Protein AF-A0A7W0JTT7-F1 (afdb_monomer)

Structure (mmCIF, N/CA/C/O backbone):
data_AF-A0A7W0JTT7-F1
#
_entry.id   AF-A0A7W0JTT7-F1
#
loop_
_atom_site.group_PDB
_atom_site.id
_atom_site.type_symbol
_atom_site.label_atom_id
_atom_site.label_alt_id
_atom_site.label_comp_id
_atom_site.label_asym_id
_atom_site.label_entity_id
_atom_site.label_seq_id
_atom_site.pdbx_PDB_ins_code
_atom_site.Cartn_x
_atom_site.Cartn_y
_atom_site.Cartn_z
_atom_site.occupancy
_atom_site.B_iso_or_equiv
_atom_site.auth_seq_id
_atom_site.auth_comp_id
_atom_site.auth_asym_id
_atom_site.auth_atom_id
_atom_site.pdbx_PDB_model_num
ATOM 1 N N . MET A 1 1 ? -14.037 16.087 23.317 1.00 54.31 1 MET A N 1
ATOM 2 C CA . MET A 1 1 ? -14.819 15.030 22.625 1.00 54.31 1 MET A CA 1
ATOM 3 C C . MET A 1 1 ? -14.111 14.465 21.379 1.00 54.31 1 MET A C 1
ATOM 5 O O . MET A 1 1 ? -14.751 13.844 20.545 1.00 54.31 1 MET A O 1
ATOM 9 N N . SER A 1 2 ? -12.789 14.598 21.256 1.00 66.19 2 SER A N 1
ATOM 10 C CA . SER A 1 2 ? -12.064 14.440 19.982 1.00 66.19 2 SER A CA 1
ATOM 11 C C . SER A 1 2 ? -11.357 13.089 19.792 1.00 66.19 2 SER A C 1
ATOM 13 O O . SER A 1 2 ? -11.253 12.630 18.662 1.00 66.19 2 SER A O 1
ATOM 15 N N . ALA A 1 3 ? -10.949 12.398 20.864 1.00 72.56 3 ALA A N 1
ATOM 16 C CA . ALA A 1 3 ? -10.149 11.167 20.755 1.00 72.56 3 ALA A CA 1
ATOM 17 C C . ALA A 1 3 ? -10.832 10.039 19.953 1.00 72.56 3 ALA A C 1
ATOM 19 O O . ALA A 1 3 ? -10.182 9.346 19.181 1.00 72.56 3 ALA A O 1
ATOM 20 N N . LYS A 1 4 ? -12.158 9.889 20.079 1.00 76.69 4 LYS A N 1
ATOM 21 C CA . LYS A 1 4 ? -12.931 8.906 19.298 1.00 76.69 4 LYS A CA 1
ATOM 22 C C . LYS A 1 4 ? -12.891 9.197 17.799 1.00 76.69 4 LYS A C 1
ATOM 24 O O . LYS A 1 4 ? -12.751 8.278 17.005 1.00 76.69 4 LYS A O 1
ATOM 29 N N . LEU A 1 5 ? -13.017 10.472 17.434 1.00 83.88 5 LEU A N 1
ATOM 30 C CA . LEU A 1 5 ? -13.016 10.911 16.043 1.00 83.88 5 LEU A CA 1
ATOM 31 C C . LEU A 1 5 ? -11.627 10.715 15.430 1.00 83.88 5 LEU A C 1
ATOM 33 O O . LEU A 1 5 ? -11.533 10.203 14.324 1.00 83.88 5 LEU A O 1
ATOM 37 N N . SER A 1 6 ? -10.561 11.019 16.175 1.00 84.44 6 SER A N 1
ATOM 38 C CA . SER A 1 6 ? -9.183 10.781 15.728 1.00 84.44 6 SER A CA 1
ATOM 39 C C . SER A 1 6 ? -8.892 9.301 15.460 1.00 84.44 6 SER A C 1
ATOM 41 O O . SER A 1 6 ? -8.274 8.994 14.447 1.00 84.44 6 SER A O 1
ATOM 43 N N . VAL A 1 7 ? -9.372 8.384 16.310 1.00 84.19 7 VAL A N 1
ATOM 44 C CA . VAL A 1 7 ? -9.211 6.933 16.084 1.00 84.19 7 VAL A CA 1
ATOM 45 C C . VAL A 1 7 ? -9.993 6.480 14.851 1.00 84.19 7 VAL A C 1
ATOM 47 O O . VAL A 1 7 ? -9.447 5.785 14.003 1.00 84.19 7 VAL A O 1
ATOM 50 N N . ILE A 1 8 ? -11.249 6.910 14.705 1.00 87.94 8 ILE A N 1
ATOM 51 C CA . ILE A 1 8 ? -12.063 6.570 13.527 1.00 87.94 8 ILE A CA 1
ATOM 52 C C . ILE A 1 8 ? -11.408 7.097 12.245 1.00 87.94 8 ILE A C 1
ATOM 54 O O . ILE A 1 8 ? -11.305 6.368 11.264 1.00 87.94 8 ILE A O 1
ATOM 58 N N . PHE A 1 9 ? -10.921 8.338 12.262 1.00 89.88 9 PHE A N 1
ATOM 59 C CA . PHE A 1 9 ? -10.224 8.934 11.126 1.00 89.88 9 PHE A CA 1
ATOM 60 C C . PHE A 1 9 ? -8.949 8.162 10.769 1.00 89.88 9 PHE A C 1
ATOM 62 O O . PHE A 1 9 ? -8.716 7.878 9.599 1.00 89.88 9 PHE A O 1
ATOM 69 N N . TYR A 1 10 ? -8.162 7.760 11.769 1.00 88.44 10 TYR A N 1
ATOM 70 C CA . TYR A 1 10 ? -6.976 6.929 11.565 1.00 88.44 10 TYR A CA 1
ATOM 71 C C . TYR A 1 10 ? -7.306 5.583 10.902 1.00 88.44 10 TYR A C 1
ATOM 73 O O . TYR A 1 10 ? -6.620 5.184 9.962 1.00 88.44 10 TYR A O 1
ATOM 81 N N . ILE A 1 11 ? -8.377 4.912 11.342 1.00 90.19 11 ILE A N 1
ATOM 82 C CA . ILE A 1 11 ? -8.836 3.644 10.753 1.00 90.19 11 ILE A CA 1
ATOM 83 C C . ILE A 1 11 ? -9.221 3.839 9.285 1.00 90.19 11 ILE A C 1
ATOM 85 O O . ILE A 1 11 ? -8.777 3.074 8.431 1.00 90.19 11 ILE A O 1
ATOM 89 N N . VAL A 1 12 ? -10.028 4.862 8.984 1.00 92.69 12 VAL A N 1
ATOM 90 C CA . VAL A 1 12 ? -10.461 5.163 7.609 1.00 92.69 12 VAL A CA 1
ATOM 91 C C . VAL A 1 12 ? -9.254 5.448 6.721 1.00 92.69 12 VAL A C 1
ATOM 93 O O . VAL A 1 12 ? -9.148 4.883 5.639 1.00 92.69 12 VAL A O 1
ATOM 96 N N . LEU A 1 13 ? -8.303 6.245 7.206 1.00 92.19 13 LEU A N 1
ATOM 97 C CA . LEU A 1 13 ? -7.091 6.583 6.470 1.00 92.19 13 LEU A CA 1
ATOM 98 C C . LEU A 1 13 ? -6.215 5.341 6.220 1.00 92.19 13 LEU A C 1
ATOM 100 O O . LEU A 1 13 ? -5.731 5.161 5.105 1.00 92.19 13 LEU A O 1
ATOM 104 N N . CYS A 1 14 ? -6.063 4.444 7.202 1.00 93.75 14 CYS A N 1
ATOM 105 C CA . CYS A 1 14 ? -5.373 3.161 7.002 1.00 93.75 14 CYS A CA 1
ATOM 106 C C . CYS A 1 14 ? -6.073 2.276 5.965 1.00 93.75 14 CYS A C 1
ATOM 108 O O . CYS A 1 14 ? -5.399 1.636 5.158 1.00 93.75 14 CYS A O 1
ATOM 110 N N . LEU A 1 15 ? -7.409 2.235 5.963 1.00 93.75 15 LEU A N 1
ATOM 111 C CA . LEU A 1 15 ? -8.173 1.472 4.974 1.00 93.75 15 LEU A CA 1
ATOM 112 C C . LEU A 1 15 ? -8.012 2.054 3.573 1.00 93.75 15 LEU A C 1
ATOM 114 O O . LEU A 1 15 ? -7.680 1.312 2.655 1.00 93.75 15 LEU A O 1
ATOM 118 N N . GLU A 1 16 ? -8.206 3.360 3.399 1.00 94.12 16 GLU A N 1
ATOM 119 C CA . GLU A 1 16 ? -8.072 4.013 2.094 1.00 94.12 16 GLU A CA 1
ATOM 120 C C . GLU A 1 16 ? -6.661 3.841 1.534 1.00 94.12 16 GLU A C 1
ATOM 122 O O . GLU A 1 16 ? -6.487 3.323 0.429 1.00 94.12 16 GLU A O 1
ATOM 127 N N . ILE A 1 17 ? -5.642 4.206 2.318 1.00 94.12 17 ILE A N 1
ATOM 128 C CA . ILE A 1 17 ? -4.246 4.085 1.896 1.00 94.12 17 ILE A CA 1
ATOM 129 C C . ILE A 1 17 ? -3.885 2.621 1.675 1.00 94.12 17 ILE A C 1
ATOM 131 O O . ILE A 1 17 ? -3.257 2.295 0.671 1.00 94.12 17 ILE A O 1
ATOM 135 N N . GLY A 1 18 ? -4.287 1.722 2.568 1.00 94.50 18 GLY A N 1
ATOM 136 C CA . GLY A 1 18 ? -3.972 0.309 2.435 1.00 94.50 18 GLY A CA 1
ATOM 137 C C . GLY A 1 18 ? -4.603 -0.325 1.195 1.00 94.50 18 GLY A C 1
ATOM 138 O O . GLY A 1 18 ? -3.906 -1.027 0.469 1.00 94.50 18 GLY A O 1
ATOM 139 N N . ILE A 1 19 ? -5.870 -0.020 0.883 1.00 93.69 19 ILE A N 1
ATOM 140 C CA . ILE A 1 19 ? -6.545 -0.501 -0.334 1.00 93.69 19 ILE A CA 1
ATOM 141 C C . ILE A 1 19 ? -5.816 0.025 -1.568 1.00 93.69 19 ILE A C 1
ATOM 143 O O . ILE A 1 19 ? -5.525 -0.743 -2.486 1.00 93.69 19 ILE A O 1
ATOM 147 N N . VAL A 1 20 ? -5.479 1.318 -1.581 1.00 91.94 20 VAL A N 1
ATOM 148 C CA . VAL A 1 20 ? -4.722 1.920 -2.682 1.00 91.94 20 VAL A CA 1
ATOM 149 C C . VAL A 1 20 ? -3.371 1.226 -2.835 1.00 91.94 20 VAL A C 1
ATOM 151 O O . VAL A 1 20 ? -3.052 0.794 -3.934 1.00 91.94 20 VAL A O 1
ATOM 154 N N . LEU A 1 21 ? -2.597 1.029 -1.767 1.00 92.88 21 LEU A N 1
ATOM 155 C CA . LEU A 1 21 ? -1.299 0.344 -1.839 1.00 92.88 21 LEU A CA 1
ATOM 156 C C . LEU A 1 21 ? -1.420 -1.108 -2.313 1.00 92.88 21 LEU A C 1
ATOM 158 O O . LEU A 1 21 ? -0.563 -1.587 -3.052 1.00 92.88 21 LEU A O 1
ATOM 162 N N . THR A 1 22 ? -2.471 -1.813 -1.903 1.00 93.06 22 THR A N 1
ATOM 163 C CA . THR A 1 22 ? -2.700 -3.200 -2.310 1.00 93.06 22 THR A CA 1
ATOM 164 C C . THR A 1 22 ? -3.110 -3.306 -3.774 1.00 93.06 22 THR A C 1
ATOM 166 O O . THR A 1 22 ? -2.682 -4.244 -4.436 1.00 93.06 22 THR A O 1
ATOM 169 N N . LEU A 1 23 ? -3.905 -2.372 -4.302 1.00 90.62 23 LEU A N 1
ATOM 170 C CA . LEU A 1 23 ? -4.455 -2.469 -5.659 1.00 90.62 23 LEU A CA 1
ATOM 171 C C . LEU A 1 23 ? -3.622 -1.735 -6.712 1.00 90.62 23 LEU A C 1
ATOM 173 O O . LEU A 1 23 ? -3.458 -2.244 -7.817 1.00 90.62 23 LEU A O 1
ATOM 177 N N . LEU A 1 24 ? -3.063 -0.569 -6.385 1.00 88.81 24 LEU A N 1
ATOM 178 C CA . LEU A 1 24 ? -2.348 0.309 -7.318 1.00 88.81 24 LEU A CA 1
ATOM 179 C C . LEU A 1 24 ? -1.262 -0.397 -8.153 1.00 88.81 24 LEU A C 1
ATOM 181 O O . LEU A 1 24 ? -1.198 -0.129 -9.352 1.00 88.81 24 LEU A O 1
ATOM 185 N N . PRO A 1 25 ? -0.454 -1.330 -7.609 1.00 87.88 25 PRO A N 1
ATOM 186 C CA . PRO A 1 25 ? 0.563 -2.023 -8.398 1.00 87.88 25 PRO A CA 1
ATOM 187 C C . PRO A 1 25 ? -0.000 -2.974 -9.468 1.00 87.88 25 PRO A C 1
ATOM 189 O O . PRO A 1 25 ? 0.735 -3.354 -10.383 1.00 87.88 25 PRO A O 1
ATOM 192 N N . TRP A 1 26 ? -1.272 -3.364 -9.341 1.00 87.94 26 TRP A N 1
ATOM 193 C CA . TRP A 1 26 ? -1.957 -4.378 -10.152 1.00 87.94 26 TRP A CA 1
ATOM 194 C C . TRP A 1 26 ? -3.048 -3.805 -11.051 1.00 87.94 26 TRP A C 1
ATOM 196 O O . TRP A 1 26 ? -3.552 -4.511 -11.924 1.00 87.94 26 TRP A O 1
ATOM 206 N N . ILE A 1 27 ? -3.433 -2.546 -10.835 1.00 84.81 27 ILE A N 1
ATOM 207 C CA . ILE A 1 27 ? -4.466 -1.897 -11.630 1.00 84.81 27 ILE A CA 1
ATOM 208 C C . ILE A 1 27 ? -3.973 -1.760 -13.079 1.00 84.81 27 ILE A C 1
ATOM 210 O O . ILE A 1 27 ? -2.901 -1.193 -13.313 1.00 84.81 27 ILE A O 1
ATOM 214 N N . PRO A 1 28 ? -4.744 -2.256 -14.064 1.00 78.19 28 PRO A N 1
ATOM 215 C CA . PRO A 1 28 ? -4.415 -2.060 -15.463 1.00 78.19 28 PRO A CA 1
ATOM 216 C C . PRO A 1 28 ? -4.549 -0.581 -15.835 1.00 78.19 28 PRO A C 1
ATOM 218 O O . PRO A 1 28 ? -5.381 0.151 -15.289 1.00 78.19 28 PRO A O 1
ATOM 221 N N . GLN A 1 29 ? -3.739 -0.160 -16.805 1.00 75.94 29 GLN A N 1
ATOM 222 C CA . GLN A 1 29 ? -3.767 1.194 -17.354 1.00 75.94 29 GLN A CA 1
ATOM 223 C C . GLN A 1 29 ? -5.202 1.665 -17.652 1.00 75.94 29 GLN A C 1
ATOM 225 O O . GLN A 1 29 ? -5.977 0.965 -18.306 1.00 75.94 29 GLN A O 1
ATOM 230 N N . GLY A 1 30 ? -5.558 2.857 -17.167 1.00 69.62 30 GLY A N 1
ATOM 231 C CA . GLY A 1 30 ? -6.820 3.521 -17.503 1.00 69.62 30 GLY A CA 1
ATOM 232 C C . GLY A 1 30 ? -8.030 3.207 -16.617 1.00 69.62 30 GLY A C 1
ATOM 233 O O . GLY A 1 30 ? -9.031 3.903 -16.748 1.00 69.62 30 GLY A O 1
ATOM 234 N N . PHE A 1 31 ? -7.960 2.263 -15.669 1.00 72.88 31 PHE A N 1
ATOM 235 C CA . PHE A 1 31 ? -9.112 1.923 -14.807 1.00 72.88 31 PHE A CA 1
ATOM 236 C C . PHE A 1 31 ? -9.629 3.103 -13.955 1.00 72.88 31 PHE A C 1
ATOM 238 O O . PHE A 1 31 ? -10.820 3.197 -13.683 1.00 72.88 31 PHE A O 1
ATOM 245 N N . LEU A 1 32 ? -8.746 4.029 -13.564 1.00 71.12 32 LEU A N 1
ATOM 246 C CA . LEU A 1 32 ? -9.082 5.239 -12.791 1.00 71.12 32 LEU A CA 1
ATOM 247 C C . LEU A 1 32 ? -8.427 6.506 -13.375 1.00 71.12 32 LEU A C 1
ATOM 249 O O . LEU A 1 32 ? -8.111 7.442 -12.647 1.00 71.12 32 LEU A O 1
ATOM 253 N N . GLY A 1 33 ? -8.109 6.507 -14.676 1.00 72.81 33 GLY A N 1
ATOM 254 C CA . GLY A 1 33 ? -7.236 7.533 -15.275 1.00 72.81 33 GLY A CA 1
ATOM 255 C C . GLY A 1 33 ? -5.781 7.468 -14.782 1.00 72.81 33 GLY A C 1
ATOM 256 O O . GLY A 1 33 ? -4.976 8.349 -15.073 1.00 72.81 33 GLY A O 1
ATOM 257 N N . LEU A 1 34 ? -5.444 6.413 -14.037 1.00 74.31 34 LEU A N 1
ATOM 258 C CA . LEU A 1 34 ? -4.102 6.126 -13.562 1.00 74.31 34 LEU A CA 1
ATOM 259 C C . LEU A 1 34 ? -3.302 5.452 -14.678 1.00 74.31 34 LEU A C 1
ATOM 261 O O . LEU A 1 34 ? -3.795 4.561 -15.379 1.00 74.31 34 LEU A O 1
ATOM 265 N N . SER A 1 35 ? -2.070 5.915 -14.843 1.00 77.00 35 SER A N 1
ATOM 266 C CA . SER A 1 35 ? -1.114 5.341 -15.781 1.00 77.00 35 SER A CA 1
ATOM 267 C C . SER A 1 35 ? -0.481 4.080 -15.173 1.00 77.00 35 SER A C 1
ATOM 269 O O . SER A 1 35 ? -0.551 3.863 -13.960 1.00 77.00 35 SER A O 1
ATOM 271 N N . ASP A 1 36 ? 0.049 3.197 -16.021 1.00 83.19 36 ASP A N 1
ATOM 272 C CA . ASP A 1 36 ? 0.557 1.884 -15.605 1.00 83.19 36 ASP A CA 1
ATOM 273 C C . ASP A 1 36 ? 1.615 2.040 -14.503 1.00 83.19 36 ASP A C 1
ATOM 275 O O . ASP A 1 36 ? 2.548 2.823 -14.651 1.00 83.19 36 ASP A O 1
ATOM 279 N N . TRP A 1 37 ? 1.485 1.309 -13.392 1.00 85.50 37 TRP A N 1
ATOM 280 C CA . TRP A 1 37 ? 2.336 1.403 -12.194 1.00 85.50 37 TRP A CA 1
ATOM 281 C C . TRP A 1 37 ? 3.834 1.534 -12.510 1.00 85.50 37 TRP A C 1
ATOM 283 O O . TRP A 1 37 ? 4.536 2.381 -11.955 1.00 85.50 37 TRP A O 1
ATOM 293 N N . GLY A 1 38 ? 4.313 0.700 -13.432 1.00 83.88 38 GLY A N 1
ATOM 294 C CA . GLY A 1 38 ? 5.711 0.651 -13.839 1.00 83.88 38 GLY A CA 1
ATOM 295 C C . GLY A 1 38 ? 6.055 1.549 -15.023 1.00 83.88 38 GLY A C 1
ATOM 296 O O . GLY A 1 38 ? 7.195 1.530 -15.458 1.00 83.88 38 GLY A O 1
ATOM 297 N N . ASN A 1 39 ? 5.122 2.306 -15.594 1.00 83.94 39 ASN A N 1
ATOM 298 C CA . ASN A 1 39 ? 5.345 3.071 -16.816 1.00 83.94 39 ASN A CA 1
ATOM 299 C C . ASN A 1 39 ? 4.643 4.429 -16.771 1.00 83.94 39 ASN A C 1
ATOM 301 O O . ASN A 1 39 ? 3.550 4.613 -17.293 1.00 83.94 39 ASN A O 1
ATOM 305 N N . ASN A 1 40 ? 5.312 5.389 -16.123 1.00 85.12 40 ASN A N 1
ATOM 306 C CA . ASN A 1 40 ? 4.796 6.732 -15.872 1.00 85.12 40 ASN A CA 1
ATOM 307 C C . ASN A 1 40 ? 5.844 7.805 -16.172 1.00 85.12 40 ASN A C 1
ATOM 309 O O . ASN A 1 40 ? 7.031 7.620 -15.893 1.00 85.12 40 ASN A O 1
ATOM 313 N N . TYR A 1 41 ? 5.392 8.983 -16.611 1.00 85.69 41 TYR A N 1
ATOM 314 C CA . TYR A 1 41 ? 6.257 10.154 -16.814 1.00 85.69 41 TYR A CA 1
ATOM 315 C C . TYR A 1 41 ? 7.076 10.520 -15.570 1.00 85.69 41 TYR A C 1
ATOM 317 O O . TYR A 1 41 ? 8.215 10.965 -15.696 1.00 85.69 41 TYR A O 1
ATOM 325 N N . PHE A 1 42 ? 6.538 10.283 -14.369 1.00 85.44 42 PHE A N 1
ATOM 326 C CA . PHE A 1 42 ? 7.260 10.508 -13.117 1.00 85.44 42 PHE A CA 1
ATOM 327 C C . PHE A 1 42 ? 8.483 9.594 -12.971 1.00 85.44 42 PHE A C 1
ATOM 329 O O . PHE A 1 42 ? 9.566 10.070 -12.644 1.00 85.44 42 PHE A O 1
ATOM 336 N N . LEU A 1 43 ? 8.335 8.297 -13.263 1.00 86.25 43 LEU A N 1
ATOM 337 C CA . LEU A 1 43 ? 9.439 7.333 -13.232 1.00 86.25 43 LEU A CA 1
ATOM 338 C C . LEU A 1 43 ? 10.483 7.650 -14.301 1.00 86.25 43 LEU A C 1
ATOM 340 O O . LEU A 1 43 ? 11.673 7.567 -14.021 1.00 86.25 43 LEU A O 1
ATOM 344 N N . LEU A 1 44 ? 10.050 8.076 -15.489 1.00 85.94 44 LEU A N 1
ATOM 345 C CA . LEU A 1 44 ? 10.951 8.506 -16.558 1.00 85.94 44 LEU A CA 1
ATOM 346 C C . LEU A 1 44 ? 11.751 9.754 -16.158 1.00 85.94 44 LEU A C 1
ATOM 348 O O . LEU A 1 44 ? 12.963 9.820 -16.371 1.00 85.94 44 LEU A O 1
ATOM 352 N N . TYR A 1 45 ? 11.087 10.739 -15.554 1.00 87.75 45 TYR A N 1
ATOM 353 C CA . TYR A 1 45 ? 11.738 11.942 -15.043 1.00 87.75 45 TYR A CA 1
ATOM 354 C C . TYR A 1 45 ? 12.703 11.616 -13.898 1.00 87.75 45 TYR A C 1
ATOM 356 O O . TYR A 1 45 ? 13.840 12.089 -13.898 1.00 87.75 45 TYR A O 1
ATOM 364 N N . ALA A 1 46 ? 12.289 10.760 -12.960 1.00 86.75 46 ALA A N 1
ATOM 365 C CA . ALA A 1 46 ? 13.130 10.292 -11.867 1.00 86.75 46 ALA A CA 1
ATOM 366 C C . ALA A 1 46 ? 14.358 9.537 -12.389 1.00 86.75 46 ALA A C 1
ATOM 368 O O . ALA A 1 46 ? 15.467 9.866 -11.988 1.00 86.75 46 ALA A O 1
ATOM 369 N N . ALA A 1 47 ? 14.185 8.607 -13.332 1.00 88.00 47 ALA A N 1
ATOM 370 C CA . ALA A 1 47 ? 15.273 7.860 -13.961 1.00 88.00 47 ALA A CA 1
ATOM 371 C C . ALA A 1 47 ? 16.268 8.783 -14.676 1.00 88.00 47 ALA A C 1
ATOM 373 O O . ALA A 1 47 ? 17.477 8.606 -14.544 1.00 88.00 47 ALA A O 1
ATOM 374 N N . ARG A 1 48 ? 15.781 9.814 -15.385 1.00 85.94 48 ARG A N 1
ATOM 375 C CA . ARG A 1 48 ? 16.653 10.833 -15.994 1.00 85.94 48 ARG A CA 1
ATOM 376 C C . ARG A 1 48 ? 17.415 11.639 -14.952 1.00 85.94 48 ARG A C 1
ATOM 378 O O . ARG A 1 48 ? 18.595 11.906 -15.143 1.00 85.94 48 ARG A O 1
ATOM 385 N N . LYS A 1 49 ? 16.755 12.028 -13.860 1.00 89.38 49 LYS A N 1
ATOM 386 C CA . LYS A 1 49 ? 17.365 12.841 -12.802 1.00 89.38 49 LYS A CA 1
ATOM 387 C C . LYS A 1 49 ? 18.392 12.059 -11.982 1.00 89.38 49 LYS A C 1
ATOM 389 O O . LYS A 1 49 ? 19.387 12.634 -11.559 1.00 89.38 49 LYS A O 1
ATO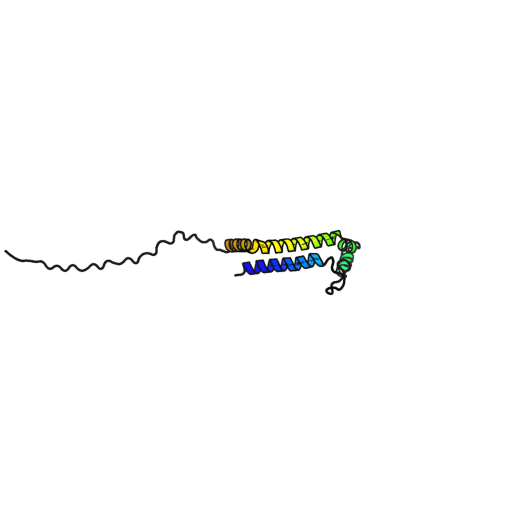M 394 N N . THR A 1 50 ? 18.159 10.769 -11.754 1.00 86.06 50 THR A N 1
ATOM 395 C CA . THR A 1 50 ? 19.069 9.888 -11.006 1.00 86.06 50 THR A CA 1
ATOM 396 C C . THR A 1 50 ? 20.114 9.211 -11.893 1.00 86.06 50 THR A C 1
ATOM 398 O O . THR A 1 50 ? 21.037 8.594 -11.371 1.00 86.06 50 THR A O 1
ATOM 401 N N . GLY A 1 51 ? 19.975 9.296 -13.221 1.00 83.00 51 GLY A N 1
ATOM 402 C CA . GLY A 1 51 ? 20.814 8.581 -14.187 1.00 83.00 51 GLY A CA 1
ATOM 403 C C . GLY A 1 51 ? 20.571 7.066 -14.225 1.00 83.00 51 GLY A C 1
ATOM 404 O O . GLY A 1 51 ? 21.281 6.350 -14.929 1.00 83.00 51 GLY A O 1
ATOM 405 N N . PHE A 1 52 ? 19.583 6.556 -13.480 1.00 82.81 52 PHE A N 1
ATOM 406 C CA . PHE A 1 52 ? 19.323 5.125 -13.353 1.00 82.81 52 PHE A CA 1
ATOM 407 C C . PHE A 1 52 ? 18.194 4.674 -14.286 1.00 82.81 52 PHE A C 1
ATOM 409 O O . PHE A 1 52 ? 17.022 4.621 -13.912 1.00 82.81 52 PHE A O 1
ATOM 416 N N . TYR A 1 53 ? 18.561 4.295 -15.511 1.00 77.94 53 TYR A N 1
ATOM 417 C CA . TYR A 1 53 ? 17.626 3.829 -16.545 1.00 77.94 53 TYR A CA 1
ATOM 418 C C . TYR A 1 53 ? 16.885 2.529 -16.178 1.00 77.94 53 TYR A C 1
ATOM 420 O O . TYR A 1 53 ? 15.802 2.270 -16.696 1.00 77.94 53 TYR A O 1
ATOM 428 N N . GLY A 1 54 ? 17.420 1.732 -15.245 1.00 82.38 54 GLY A N 1
ATOM 429 C CA . GLY A 1 54 ? 16.781 0.509 -14.744 1.00 82.38 54 GLY A CA 1
ATOM 430 C C . GLY A 1 54 ? 15.671 0.739 -13.712 1.00 82.38 54 GLY A C 1
ATOM 431 O O . GLY A 1 54 ? 14.982 -0.214 -13.351 1.00 82.38 54 GLY A O 1
ATOM 432 N N . LEU A 1 55 ? 15.466 1.978 -13.239 1.00 85.44 55 LEU A N 1
ATOM 433 C CA . LEU A 1 55 ? 14.512 2.296 -12.165 1.00 85.44 55 LEU A CA 1
ATOM 434 C C . LEU A 1 55 ? 13.101 1.812 -12.494 1.00 85.44 55 LEU A C 1
ATOM 436 O O . LEU A 1 55 ? 12.406 1.250 -11.653 1.00 85.44 55 LEU A O 1
ATOM 440 N N . GLN A 1 56 ? 12.712 2.003 -13.750 1.00 86.81 56 GLN A N 1
ATOM 441 C CA . GLN A 1 56 ? 11.412 1.616 -14.256 1.00 86.81 56 GLN A CA 1
ATOM 442 C C . GLN A 1 56 ? 11.206 0.096 -14.179 1.00 86.81 56 GLN A C 1
ATOM 444 O O . GLN A 1 56 ? 10.184 -0.368 -13.682 1.00 86.81 56 GLN A O 1
ATOM 449 N N . SER A 1 57 ? 12.221 -0.678 -14.571 1.00 86.75 57 SER A N 1
ATOM 450 C CA . SER A 1 57 ? 12.196 -2.143 -14.517 1.00 86.75 57 SER A CA 1
ATOM 451 C C . SER A 1 57 ? 12.185 -2.672 -13.081 1.00 86.75 57 SER A C 1
ATOM 453 O O . SER A 1 57 ? 11.519 -3.665 -12.795 1.00 86.75 57 SER A O 1
ATOM 455 N N . VAL A 1 58 ? 12.888 -2.000 -12.164 1.00 89.31 58 VAL A N 1
ATOM 456 C CA . VAL A 1 58 ? 12.884 -2.350 -10.737 1.00 89.31 58 VAL A CA 1
ATOM 457 C C . VAL A 1 58 ? 11.511 -2.083 -10.125 1.00 89.31 58 VAL A C 1
ATOM 459 O O . VAL A 1 58 ? 10.968 -2.958 -9.459 1.00 89.31 58 VAL A O 1
ATOM 462 N N . VAL A 1 59 ? 10.905 -0.925 -10.387 1.00 88.50 59 VAL A N 1
ATOM 463 C CA . VAL A 1 59 ? 9.576 -0.578 -9.853 1.00 88.50 59 VAL A CA 1
ATOM 464 C C . VAL A 1 59 ? 8.470 -1.442 -10.467 1.00 88.50 59 VAL A C 1
ATOM 466 O O . VAL A 1 59 ? 7.533 -1.828 -9.767 1.00 88.50 59 VAL A O 1
ATOM 469 N N . ALA A 1 60 ? 8.610 -1.812 -11.742 1.00 88.06 60 ALA A N 1
ATOM 470 C CA . ALA A 1 60 ? 7.728 -2.760 -12.418 1.00 88.06 60 ALA A CA 1
ATOM 471 C C . ALA A 1 60 ? 7.933 -4.221 -11.970 1.00 88.06 60 ALA A C 1
ATOM 473 O O . ALA A 1 60 ? 7.114 -5.081 -12.300 1.00 88.06 60 ALA A O 1
ATOM 474 N N . SER A 1 61 ? 9.008 -4.524 -11.232 1.00 89.81 61 SER A N 1
ATOM 475 C CA . SER A 1 61 ? 9.306 -5.891 -10.807 1.00 89.81 61 SER A CA 1
ATOM 476 C C . SER A 1 61 ? 8.261 -6.429 -9.826 1.00 89.81 61 SER A C 1
ATOM 478 O O . SER A 1 61 ? 7.705 -5.701 -8.997 1.00 89.81 61 SER A O 1
ATOM 480 N N . GLY A 1 62 ? 8.037 -7.745 -9.873 1.00 89.56 62 GLY A N 1
ATOM 481 C CA . GLY A 1 62 ? 7.144 -8.432 -8.936 1.00 89.56 62 GLY A CA 1
ATOM 482 C C . GLY A 1 62 ? 7.554 -8.260 -7.469 1.00 89.56 62 GLY A C 1
ATOM 483 O O . GLY A 1 62 ? 6.689 -8.241 -6.600 1.00 89.56 62 GLY A O 1
ATOM 484 N N . TRP A 1 63 ? 8.847 -8.050 -7.194 1.00 92.12 63 TRP A N 1
ATOM 485 C CA . T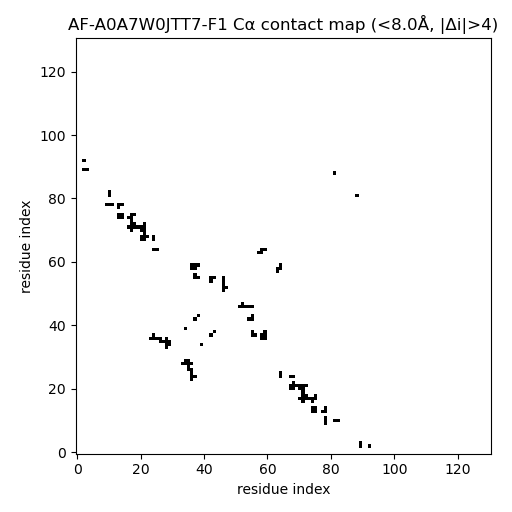RP A 1 63 ? 9.357 -7.774 -5.850 1.00 92.12 63 TRP A CA 1
ATOM 486 C C . TRP A 1 63 ? 8.849 -6.443 -5.300 1.00 92.12 63 TRP A C 1
ATOM 488 O O . TRP A 1 63 ? 8.320 -6.408 -4.192 1.00 92.12 63 TRP A O 1
ATOM 498 N N . VAL A 1 64 ? 8.958 -5.355 -6.072 1.00 93.31 64 VAL A N 1
ATOM 499 C CA . VAL A 1 64 ? 8.476 -4.037 -5.628 1.00 93.31 64 VAL A CA 1
ATOM 500 C C . VAL A 1 64 ? 6.955 -4.026 -5.540 1.00 93.31 64 VAL A C 1
ATOM 502 O O . VAL A 1 64 ? 6.411 -3.565 -4.539 1.00 93.31 64 VAL A O 1
ATOM 505 N N . ARG A 1 65 ? 6.258 -4.603 -6.528 1.00 92.25 65 ARG A N 1
ATOM 506 C CA . ARG A 1 65 ? 4.795 -4.759 -6.476 1.00 92.25 65 ARG A CA 1
ATOM 507 C C . ARG A 1 65 ? 4.359 -5.532 -5.230 1.00 92.25 65 ARG A C 1
ATOM 509 O O . ARG A 1 65 ? 3.458 -5.087 -4.521 1.00 92.25 65 ARG A O 1
ATOM 516 N N . GLY A 1 66 ? 5.030 -6.643 -4.930 1.00 93.56 66 GLY A N 1
ATOM 517 C CA . GLY A 1 66 ? 4.786 -7.457 -3.741 1.00 93.56 66 GLY A CA 1
ATOM 518 C C . GLY A 1 66 ? 5.068 -6.709 -2.440 1.00 93.56 66 GLY A C 1
ATOM 519 O O . GLY A 1 66 ? 4.239 -6.746 -1.537 1.00 93.56 66 GLY A O 1
ATOM 520 N N . ALA A 1 67 ? 6.175 -5.968 -2.357 1.00 95.25 67 ALA A N 1
ATOM 521 C CA . ALA A 1 67 ? 6.514 -5.162 -1.184 1.00 95.25 67 ALA A CA 1
ATOM 522 C C . ALA A 1 67 ? 5.470 -4.065 -0.914 1.00 95.25 67 ALA A C 1
ATOM 524 O O . ALA A 1 67 ? 5.008 -3.917 0.217 1.00 95.25 67 ALA A O 1
ATOM 525 N N . VAL A 1 68 ? 5.046 -3.338 -1.953 1.00 94.56 68 VAL A N 1
ATOM 526 C CA . VAL A 1 68 ? 4.010 -2.296 -1.844 1.00 94.56 68 VAL A CA 1
ATOM 527 C C . VAL A 1 68 ? 2.659 -2.905 -1.460 1.00 94.56 68 VAL A C 1
ATOM 529 O O . VAL A 1 68 ? 1.981 -2.392 -0.571 1.00 94.56 68 VAL A O 1
ATOM 532 N N . THR A 1 69 ? 2.310 -4.052 -2.047 1.00 95.00 69 THR A N 1
ATOM 533 C CA . THR A 1 69 ? 1.075 -4.779 -1.717 1.00 95.00 69 THR A CA 1
ATOM 534 C C . THR A 1 69 ? 1.089 -5.283 -0.275 1.00 95.00 69 THR A C 1
ATOM 536 O O . THR A 1 69 ? 0.100 -5.126 0.438 1.00 95.00 69 THR A O 1
ATOM 539 N N . GLY A 1 70 ? 2.211 -5.854 0.171 1.00 95.19 70 GLY A N 1
ATOM 540 C CA . GLY A 1 70 ? 2.402 -6.330 1.539 1.00 95.19 70 GLY A CA 1
ATOM 541 C C . GLY A 1 70 ? 2.291 -5.201 2.561 1.00 95.19 70 GLY A C 1
ATOM 542 O O . GLY A 1 70 ? 1.646 -5.374 3.592 1.00 95.19 70 GLY A O 1
ATOM 543 N N . LEU A 1 71 ? 2.827 -4.019 2.242 1.00 95.94 71 LEU A N 1
ATOM 544 C CA . LEU A 1 71 ? 2.648 -2.820 3.060 1.00 95.94 71 LEU A CA 1
ATOM 545 C C . LEU A 1 71 ? 1.174 -2.381 3.122 1.00 95.94 71 LEU A C 1
ATOM 547 O O . LEU A 1 71 ? 0.697 -2.004 4.191 1.00 95.94 71 LEU A O 1
ATOM 551 N N . GLY A 1 72 ? 0.441 -2.472 2.008 1.00 95.38 72 GLY A N 1
ATOM 552 C CA . GLY A 1 72 ? -1.003 -2.220 1.974 1.00 95.38 72 GLY A CA 1
ATOM 553 C C . GLY A 1 72 ? -1.797 -3.196 2.848 1.00 95.38 72 GLY A C 1
ATOM 554 O O . GLY A 1 72 ? -2.603 -2.767 3.673 1.00 95.38 72 GLY A O 1
ATOM 555 N N . ILE A 1 73 ? -1.496 -4.497 2.758 1.00 96.06 73 ILE A N 1
ATOM 556 C CA . ILE A 1 73 ? -2.124 -5.544 3.582 1.00 96.06 73 ILE A CA 1
ATOM 557 C C . ILE A 1 73 ? -1.829 -5.321 5.067 1.00 96.06 73 ILE A C 1
ATOM 559 O O . ILE A 1 73 ? -2.732 -5.457 5.889 1.00 96.06 73 ILE A O 1
ATOM 563 N N . LEU A 1 74 ? -0.596 -4.948 5.422 1.00 95.44 74 LEU A N 1
ATOM 564 C CA . LEU A 1 74 ? -0.240 -4.614 6.801 1.00 95.44 74 LEU A CA 1
ATOM 565 C C . LEU A 1 74 ? -1.078 -3.435 7.321 1.00 95.44 74 LEU A C 1
ATOM 567 O O . LEU A 1 74 ? -1.573 -3.486 8.445 1.00 95.44 74 LEU A O 1
ATOM 571 N N . ASN A 1 75 ? -1.283 -2.407 6.491 1.00 94.88 75 ASN A N 1
ATOM 572 C CA . ASN A 1 75 ? -2.129 -1.255 6.817 1.00 94.88 75 ASN A CA 1
ATOM 573 C C . ASN A 1 75 ? -3.591 -1.664 7.056 1.00 94.88 75 ASN A C 1
ATOM 575 O O . ASN A 1 75 ? -4.192 -1.285 8.062 1.00 94.88 75 ASN A O 1
ATOM 579 N N . LEU A 1 76 ? -4.140 -2.508 6.177 1.00 93.75 76 LEU A N 1
ATOM 580 C CA . LEU A 1 76 ? -5.470 -3.096 6.359 1.00 93.75 76 LEU A CA 1
ATOM 581 C C . LEU A 1 76 ? -5.543 -3.901 7.654 1.00 93.75 76 LEU A C 1
ATOM 583 O O . LEU A 1 76 ? -6.489 -3.741 8.417 1.00 93.75 76 LEU A O 1
ATOM 587 N N . GLY A 1 77 ? -4.538 -4.734 7.924 1.00 93.44 77 GLY A N 1
ATOM 588 C CA . GLY A 1 77 ? -4.446 -5.527 9.145 1.00 93.44 77 GLY A CA 1
ATOM 589 C C . GLY A 1 77 ? -4.500 -4.661 10.402 1.00 93.44 77 GLY A C 1
ATOM 590 O O . GLY A 1 77 ? -5.267 -4.968 11.311 1.00 93.44 77 GLY A O 1
ATOM 591 N N . MET A 1 78 ? -3.765 -3.546 10.424 1.00 91.25 78 MET A N 1
ATOM 592 C CA . MET A 1 78 ? -3.817 -2.574 11.522 1.00 91.25 78 MET A CA 1
ATOM 593 C C . MET A 1 78 ? -5.205 -1.947 11.669 1.00 91.25 78 MET A C 1
ATOM 595 O O . MET A 1 78 ? -5.728 -1.877 12.779 1.00 91.25 78 MET A O 1
ATOM 599 N N . ALA A 1 79 ? -5.840 -1.551 10.565 1.00 89.38 79 ALA A N 1
ATOM 600 C CA . ALA A 1 79 ? -7.194 -1.006 10.602 1.00 89.38 79 ALA A CA 1
ATOM 601 C C . ALA A 1 79 ? -8.213 -2.021 11.144 1.00 89.38 79 ALA A C 1
ATOM 603 O O . ALA A 1 79 ? -9.010 -1.690 12.021 1.00 89.38 79 ALA A O 1
ATOM 604 N N . PHE A 1 80 ? -8.167 -3.271 10.672 1.00 90.31 80 PHE A N 1
ATOM 605 C CA . PHE A 1 80 ? -9.025 -4.346 11.175 1.00 90.31 80 PHE A CA 1
ATOM 606 C C . PHE A 1 80 ? -8.766 -4.625 12.655 1.00 90.31 80 PHE A C 1
ATOM 608 O O . PHE A 1 80 ? -9.718 -4.731 13.428 1.00 90.31 80 PHE A O 1
ATOM 615 N N . TRP A 1 81 ? -7.499 -4.693 13.070 1.00 89.25 81 TRP A N 1
ATOM 616 C CA . TRP A 1 81 ? -7.124 -4.883 14.470 1.00 89.25 81 TRP A CA 1
ATOM 617 C C . TRP A 1 81 ? -7.734 -3.809 15.372 1.00 89.25 81 TRP A C 1
ATOM 619 O O . TRP A 1 81 ? -8.333 -4.130 16.404 1.00 89.25 81 TRP A O 1
ATOM 629 N N . GLU A 1 82 ? -7.632 -2.551 14.949 1.00 86.88 82 GLU A N 1
ATOM 630 C CA . GLU A 1 82 ? -8.165 -1.395 15.662 1.00 86.88 82 GLU A CA 1
ATOM 631 C C . GLU A 1 82 ? -9.700 -1.420 15.731 1.00 86.88 82 GLU A C 1
ATOM 633 O O . GLU A 1 82 ? -10.274 -1.069 16.760 1.00 86.88 82 GLU A O 1
ATOM 638 N N . ILE A 1 83 ? -10.382 -1.904 14.685 1.00 84.31 83 ILE A N 1
ATOM 639 C CA . ILE A 1 83 ? -11.842 -2.103 14.684 1.00 84.31 83 ILE A CA 1
ATOM 640 C C . ILE A 1 83 ? -12.252 -3.157 15.725 1.00 84.31 83 ILE A C 1
ATOM 642 O O . ILE A 1 83 ? -13.193 -2.928 16.490 1.00 84.31 83 ILE A O 1
ATOM 646 N N . PHE A 1 84 ? -11.544 -4.289 15.805 1.00 83.50 84 PHE A N 1
ATOM 647 C CA . PHE A 1 84 ? -11.848 -5.347 16.780 1.00 83.50 84 PHE A CA 1
ATOM 648 C C . PHE A 1 84 ? -11.541 -4.927 18.226 1.00 83.50 84 PHE A C 1
ATOM 650 O O . PHE A 1 84 ? -12.323 -5.217 19.133 1.00 83.50 84 PHE A O 1
ATOM 657 N N . HIS A 1 85 ? -10.444 -4.198 18.452 1.00 81.38 85 HIS A N 1
ATOM 658 C CA . HIS A 1 85 ? -10.017 -3.748 19.786 1.00 81.38 85 HIS A CA 1
ATOM 659 C C . HIS A 1 85 ? -10.502 -2.339 20.148 1.00 81.38 85 HIS A C 1
ATOM 661 O O . HIS A 1 85 ? -10.146 -1.808 21.202 1.00 81.38 85 HIS A O 1
ATOM 667 N N . PHE A 1 86 ? -11.395 -1.759 19.342 1.00 73.12 86 PHE A N 1
ATOM 668 C CA . PHE A 1 86 ? -11.841 -0.370 19.445 1.00 73.12 86 PHE A CA 1
ATOM 669 C C . PHE A 1 86 ? -12.283 0.033 20.859 1.00 73.12 86 PHE A C 1
ATOM 671 O O . PHE A 1 86 ? -11.969 1.121 21.343 1.00 73.12 86 PHE A O 1
ATOM 678 N N . ARG A 1 87 ? -12.982 -0.853 21.584 1.00 66.81 87 ARG A N 1
ATOM 679 C CA . ARG A 1 87 ? -13.424 -0.565 22.962 1.00 66.81 87 ARG A CA 1
ATOM 680 C C . ARG A 1 87 ? -12.259 -0.434 23.946 1.00 66.81 87 ARG A C 1
ATOM 682 O O . ARG A 1 87 ? -12.350 0.378 24.863 1.00 66.81 87 ARG A O 1
ATOM 689 N N . GLN A 1 88 ? -11.188 -1.202 23.767 1.00 70.25 88 GLN A N 1
ATOM 690 C CA . GLN A 1 88 ? -10.006 -1.153 24.627 1.00 70.25 88 GLN A CA 1
ATOM 691 C C . GLN A 1 88 ? -9.163 0.089 24.327 1.00 70.25 88 GLN A C 1
ATOM 693 O O . GLN A 1 88 ? -8.824 0.808 25.269 1.00 70.25 88 GLN A O 1
ATOM 698 N N . THR A 1 89 ? -8.936 0.423 23.050 1.00 67.44 89 THR A N 1
ATOM 699 C CA . THR A 1 89 ? -8.223 1.656 22.668 1.00 67.44 89 THR A CA 1
ATOM 700 C C . THR A 1 89 ? -8.940 2.895 23.198 1.00 67.44 89 THR A C 1
ATOM 702 O O . THR A 1 89 ? -8.326 3.784 23.790 1.00 67.44 89 THR A O 1
ATOM 705 N N . LEU A 1 90 ? -10.269 2.949 23.071 1.00 66.19 90 LEU A N 1
ATOM 706 C CA . LEU A 1 90 ? -11.047 4.073 23.589 1.00 66.19 90 LEU A CA 1
ATOM 707 C C . LEU A 1 90 ? -11.004 4.187 25.114 1.00 66.19 90 LEU A C 1
ATOM 709 O O . LEU A 1 90 ? -10.998 5.305 25.635 1.00 66.19 90 LEU A O 1
AT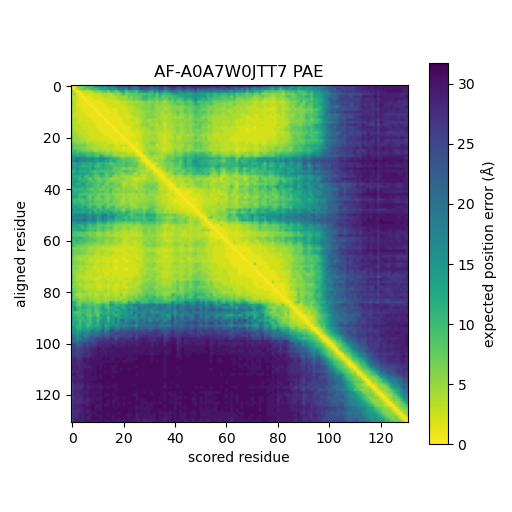OM 713 N N . ASN A 1 91 ? -10.992 3.062 25.827 1.00 67.06 91 ASN A N 1
ATOM 714 C CA . ASN A 1 91 ? -10.888 3.054 27.283 1.00 67.06 91 ASN A CA 1
ATOM 715 C C . ASN A 1 91 ? -9.490 3.489 27.750 1.00 67.06 91 ASN A C 1
ATOM 717 O O . ASN A 1 91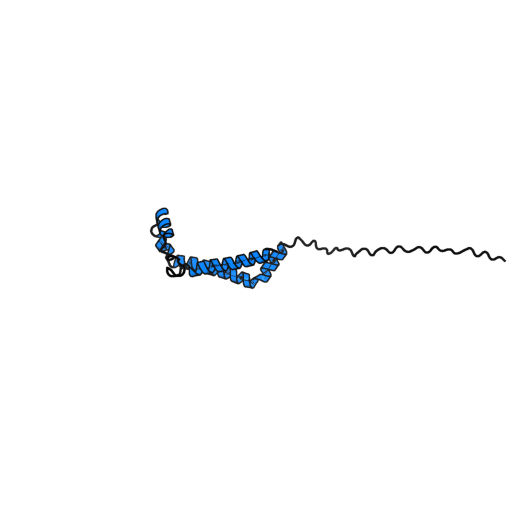 ? -9.400 4.285 28.681 1.00 67.06 91 ASN A O 1
ATOM 721 N N . ALA A 1 92 ? -8.423 3.058 27.070 1.00 66.50 92 ALA A N 1
ATOM 722 C CA . ALA A 1 92 ? -7.052 3.491 27.348 1.00 66.50 92 ALA A CA 1
ATOM 723 C C . ALA A 1 92 ? -6.858 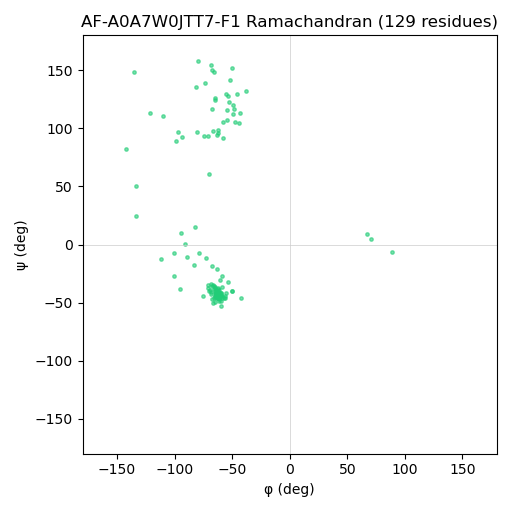4.998 27.092 1.00 66.50 92 ALA A C 1
ATOM 725 O O . ALA A 1 92 ? -6.306 5.714 27.928 1.00 66.50 92 ALA A O 1
ATOM 726 N N . LEU A 1 93 ? -7.400 5.514 25.984 1.00 63.81 93 LEU A N 1
ATOM 727 C CA . LEU A 1 93 ? -7.364 6.946 25.672 1.00 63.81 93 LEU A CA 1
ATOM 728 C C . LEU A 1 93 ? -8.169 7.773 26.679 1.00 63.81 93 LEU A C 1
ATOM 730 O O . LEU A 1 93 ? -7.710 8.837 27.091 1.00 63.81 93 LEU A O 1
ATOM 734 N N . ARG A 1 94 ? -9.339 7.284 27.117 1.00 64.75 94 ARG A N 1
ATOM 735 C CA . ARG A 1 94 ? -10.134 7.918 28.185 1.00 64.75 94 ARG A CA 1
ATOM 736 C C . ARG A 1 94 ? -9.421 7.902 29.535 1.00 64.75 94 ARG A C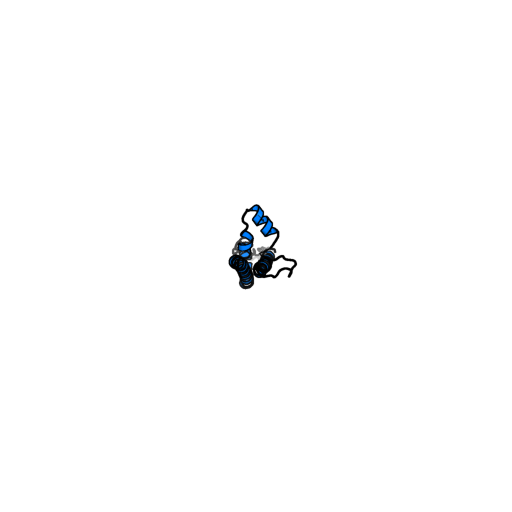 1
ATOM 738 O O . ARG A 1 94 ? -9.516 8.892 30.248 1.00 64.75 94 ARG A O 1
ATOM 745 N N . GLY A 1 95 ? -8.703 6.828 29.862 1.00 64.12 95 GLY A N 1
ATOM 746 C CA . GLY A 1 95 ? -7.890 6.732 31.077 1.00 64.12 95 GLY A CA 1
ATOM 747 C C . GLY A 1 95 ? -6.762 7.767 31.124 1.00 64.12 95 GLY A C 1
ATOM 748 O O . GLY A 1 95 ? -6.543 8.361 32.171 1.00 64.12 95 GLY A O 1
ATOM 749 N N . ASN A 1 96 ? -6.124 8.054 29.983 1.00 60.81 96 ASN A N 1
ATOM 750 C CA . ASN A 1 96 ? -5.057 9.061 29.878 1.00 60.81 96 ASN A CA 1
ATOM 751 C C . ASN A 1 96 ? -5.548 10.514 29.715 1.00 60.81 96 ASN A C 1
ATOM 753 O O . ASN A 1 96 ? -4.763 11.436 29.912 1.00 60.81 96 ASN A O 1
ATOM 757 N N . THR A 1 97 ? -6.810 10.744 29.327 1.00 57.28 97 THR A N 1
ATOM 758 C CA . THR A 1 97 ? -7.407 12.101 29.260 1.00 57.28 97 THR A CA 1
ATOM 759 C C . THR A 1 97 ? -8.293 12.445 30.449 1.00 57.28 97 THR A C 1
ATOM 761 O O . THR A 1 97 ? -8.723 13.594 30.571 1.00 57.28 97 THR A O 1
ATOM 764 N N . ALA A 1 98 ? -8.565 11.492 31.339 1.00 51.62 98 ALA A N 1
ATOM 765 C CA . ALA A 1 98 ? -9.059 11.843 32.653 1.00 51.62 98 ALA A CA 1
ATOM 766 C C . ALA A 1 98 ? -7.930 12.614 33.364 1.00 51.62 98 ALA A C 1
ATOM 768 O O . ALA A 1 98 ? -6.825 12.075 33.472 1.00 51.62 98 ALA A O 1
ATOM 769 N N . PRO A 1 99 ? -8.154 13.852 33.857 1.00 54.00 99 PRO A N 1
ATOM 770 C CA . PRO A 1 99 ? -7.263 14.391 34.882 1.00 54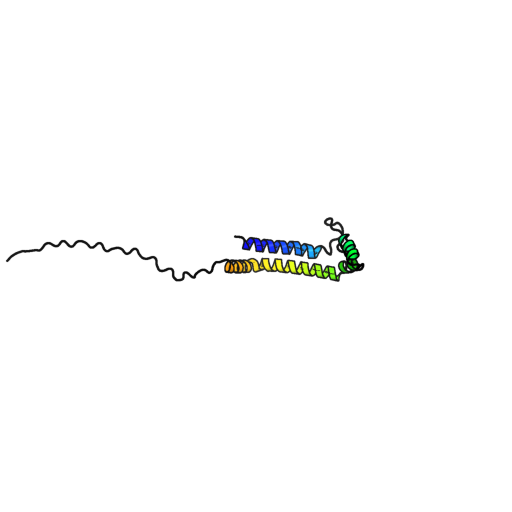.00 99 PRO A CA 1
ATOM 771 C C . PRO A 1 99 ? -7.147 13.333 35.986 1.00 54.00 99 PRO A C 1
ATOM 773 O O . PRO A 1 99 ? -8.102 12.559 36.138 1.00 54.00 99 PRO A O 1
ATOM 776 N N . PRO A 1 100 ? -6.028 13.255 36.737 1.00 47.56 100 PRO A N 1
ATOM 777 C CA . PRO A 1 100 ? -5.967 12.355 37.875 1.00 47.56 100 PRO A CA 1
ATOM 778 C C . PRO A 1 100 ? -7.230 12.633 38.672 1.00 47.56 100 PRO A C 1
ATOM 780 O O . PRO A 1 100 ? -7.432 13.747 39.162 1.00 47.56 100 PRO A O 1
ATOM 783 N N . VAL A 1 101 ? -8.140 11.657 38.701 1.00 48.97 101 VAL A N 1
ATOM 784 C CA . VAL A 1 101 ? -9.231 11.688 39.649 1.00 48.97 101 VAL A CA 1
ATOM 785 C C . VAL A 1 101 ? -8.461 11.629 40.944 1.00 48.97 101 VAL A C 1
ATOM 787 O O . VAL A 1 101 ? -7.963 10.573 41.332 1.00 48.97 101 VAL A O 1
ATOM 790 N N . VAL A 1 102 ? -8.271 12.803 41.556 1.00 50.72 102 VAL A N 1
ATOM 791 C CA . VAL A 1 102 ? -8.118 12.912 42.990 1.00 50.72 102 VAL A CA 1
ATOM 792 C C . VAL A 1 102 ? -9.204 11.990 43.473 1.00 50.72 102 VAL A C 1
ATOM 794 O O . VAL A 1 102 ? -10.389 12.265 43.284 1.00 50.72 102 VAL A O 1
ATOM 797 N N . SER A 1 103 ? -8.779 10.819 43.930 1.00 47.69 103 SER A N 1
ATOM 798 C CA . SER A 1 103 ? -9.640 9.869 44.575 1.00 47.69 103 SER A CA 1
ATOM 799 C C . SER A 1 103 ? -10.193 10.658 45.749 1.00 47.69 103 SER A C 1
ATOM 801 O O . SER A 1 103 ? -9.567 10.730 46.804 1.00 47.69 103 SER A O 1
ATOM 803 N N . GLN A 1 104 ? -11.344 11.309 45.557 1.00 46.97 104 GLN A N 1
ATOM 804 C CA . GLN A 1 104 ? -12.190 11.827 46.617 1.00 46.97 104 GLN A CA 1
ATOM 805 C C . GLN A 1 104 ? -12.793 10.604 47.310 1.00 46.97 104 GLN A C 1
ATOM 807 O O . GLN A 1 104 ? -13.995 10.404 47.382 1.00 46.97 104 GLN A O 1
ATOM 812 N N . LYS A 1 105 ? -11.910 9.766 47.852 1.00 43.72 105 LYS A N 1
ATOM 813 C CA . LYS A 1 105 ? -12.207 8.833 48.923 1.00 43.72 105 LYS A CA 1
ATOM 814 C C . LYS A 1 105 ? -12.146 9.553 50.276 1.00 43.72 105 LYS A C 1
ATOM 816 O O . LYS A 1 105 ? -12.119 8.894 51.295 1.00 43.72 105 LYS A O 1
ATOM 821 N N . ASN A 1 106 ? -12.155 10.888 50.272 1.00 49.00 106 ASN A N 1
ATOM 822 C CA . ASN A 1 106 ? -12.304 11.745 51.442 1.00 49.00 106 ASN A CA 1
ATOM 823 C C . ASN A 1 106 ? -13.332 12.850 51.131 1.00 49.00 106 ASN A C 1
ATOM 825 O O . ASN A 1 106 ? -13.056 14.033 51.302 1.00 49.00 106 ASN A O 1
ATOM 829 N N . ALA A 1 107 ? -14.514 12.487 50.624 1.00 42.03 107 ALA A N 1
ATOM 830 C CA . ALA A 1 107 ? -15.676 13.334 50.856 1.00 42.03 107 ALA A CA 1
ATOM 831 C C . ALA A 1 107 ? -16.082 13.106 52.315 1.00 42.03 107 ALA A C 1
ATOM 833 O O . ALA A 1 107 ? -16.760 12.137 52.654 1.00 42.03 107 ALA A O 1
ATOM 834 N N . T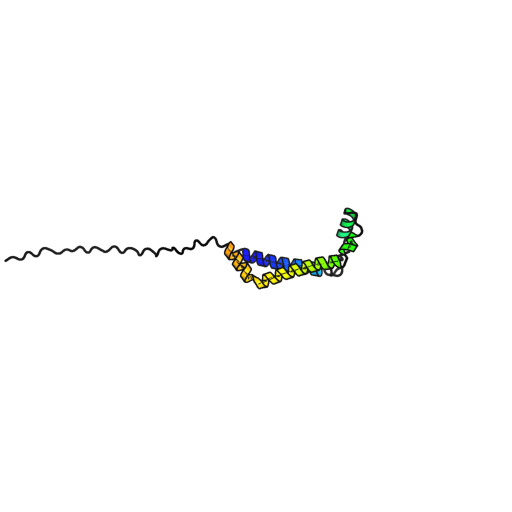HR A 1 108 ? -15.564 13.971 53.183 1.00 50.56 108 THR A N 1
ATOM 835 C CA . THR A 1 108 ? -16.101 14.243 54.514 1.00 50.56 108 THR A CA 1
ATOM 836 C C . THR A 1 108 ? -17.633 14.217 54.436 1.00 50.56 108 THR A C 1
ATOM 838 O O . THR A 1 108 ? -18.183 14.832 53.516 1.00 50.56 108 THR A O 1
ATOM 841 N N . PRO A 1 109 ? -18.342 13.516 55.342 1.00 54.28 109 PRO A N 1
ATOM 842 C CA . PRO A 1 109 ? -19.799 13.544 55.363 1.00 54.28 109 PRO A CA 1
ATOM 843 C C . PRO A 1 109 ? -20.275 15.000 55.372 1.00 54.28 109 PRO A C 1
ATOM 845 O O . PRO A 1 109 ? -19.632 15.820 56.039 1.00 54.28 109 PRO A O 1
ATOM 848 N N . PRO A 1 110 ? -21.364 15.350 54.662 1.00 44.09 110 PRO A N 1
ATOM 849 C CA . PRO A 1 110 ? -21.912 16.693 54.742 1.00 44.09 110 PRO A CA 1
ATOM 850 C C . PRO A 1 110 ? -22.136 17.005 56.217 1.00 44.09 110 PRO A C 1
ATOM 852 O O . PRO A 1 110 ? -22.805 16.242 56.921 1.00 44.09 110 PRO A O 1
ATOM 855 N N . ALA A 1 111 ? -21.507 18.087 56.680 1.00 50.31 111 ALA A N 1
ATOM 856 C CA . ALA A 1 111 ? -21.744 18.656 57.989 1.00 50.31 111 ALA A CA 1
ATOM 857 C C . ALA A 1 111 ? -23.260 18.748 58.170 1.00 50.31 111 ALA A C 1
ATOM 859 O O . ALA A 1 111 ? -23.923 19.565 57.530 1.00 50.31 111 ALA A O 1
ATOM 860 N N . LYS A 1 112 ? -23.814 17.848 58.994 1.00 45.69 112 LYS A N 1
ATOM 861 C CA . LYS A 1 112 ? -25.165 17.998 59.516 1.00 45.69 112 LYS A CA 1
ATOM 862 C C . LYS A 1 112 ? -25.218 19.413 60.062 1.00 45.69 112 LYS A C 1
ATOM 864 O O . LYS A 1 112 ? -24.411 19.746 60.931 1.00 45.69 112 LYS A O 1
ATOM 869 N N . ALA A 1 113 ? -26.125 20.221 59.518 1.00 53.62 113 ALA A N 1
ATOM 870 C CA . ALA A 1 113 ? -26.512 21.480 60.118 1.00 53.62 113 ALA A CA 1
ATOM 871 C C . ALA A 1 113 ? -26.678 21.218 61.616 1.00 53.62 113 ALA A C 1
ATOM 873 O O . ALA A 1 113 ? -27.484 20.378 62.028 1.00 53.62 113 ALA A O 1
ATOM 874 N N . HIS A 1 114 ? -25.794 21.823 62.401 1.00 47.16 114 HIS A N 1
ATOM 875 C CA . HIS A 1 114 ? -25.814 21.715 63.841 1.00 47.16 114 HIS A CA 1
ATOM 876 C C . HIS A 1 114 ? -27.093 22.438 64.256 1.00 47.16 114 HIS A C 1
ATOM 878 O O . HIS A 1 114 ? -27.147 23.665 64.244 1.00 47.16 114 HIS A O 1
ATOM 884 N N . HIS A 1 115 ? -28.158 21.669 64.487 1.00 55.16 115 HIS A N 1
ATOM 885 C CA . HIS A 1 115 ? -29.346 22.157 65.162 1.00 55.16 115 HIS A CA 1
ATOM 886 C C . HIS A 1 115 ? -28.860 22.740 66.486 1.00 55.16 115 HIS A C 1
ATOM 888 O O . HIS A 1 115 ? -28.422 21.997 67.366 1.00 55.16 115 HIS A O 1
ATOM 894 N N . LEU A 1 116 ? -28.868 24.071 66.583 1.00 58.69 116 LEU A N 1
ATOM 895 C CA . LEU A 1 116 ? -28.787 24.744 67.866 1.00 58.69 116 LEU A CA 1
ATOM 896 C C . LEU A 1 116 ? -29.914 24.164 68.732 1.00 58.69 116 LEU A C 1
ATOM 898 O O . LEU A 1 116 ? -31.058 24.135 68.272 1.00 58.69 116 LEU A O 1
ATOM 902 N N . PRO A 1 117 ? -29.634 23.679 69.948 1.00 59.12 117 PRO A N 1
ATOM 903 C CA . PRO A 1 117 ? -30.697 23.456 70.903 1.00 59.12 117 PRO A CA 1
ATOM 904 C C . PRO A 1 117 ? -31.250 24.829 71.290 1.00 59.12 117 PRO A C 1
ATOM 906 O O . PRO A 1 117 ? -30.534 25.664 71.845 1.00 59.12 117 PRO A O 1
ATOM 909 N N . ASP A 1 118 ? -32.521 25.064 70.975 1.00 56.41 118 ASP A N 1
ATOM 910 C CA . ASP A 1 118 ? -33.292 26.136 71.588 1.00 56.41 118 ASP A CA 1
ATOM 911 C C . ASP A 1 118 ? -33.284 25.889 73.098 1.00 56.41 118 ASP A C 1
ATOM 913 O O . ASP A 1 118 ? -33.903 24.957 73.613 1.00 56.41 118 ASP A O 1
ATOM 917 N N . HIS A 1 119 ? -32.499 26.686 73.818 1.00 58.09 119 HIS A N 1
ATOM 918 C CA . HIS A 1 119 ? -32.513 26.684 75.269 1.00 58.09 119 HIS A CA 1
ATOM 919 C C . HIS A 1 119 ? -33.824 27.320 75.723 1.00 58.09 119 HIS A C 1
ATOM 921 O O . HIS A 1 119 ? -33.952 28.539 75.844 1.00 58.09 119 HIS A O 1
ATOM 927 N N . GLU A 1 120 ? -34.810 26.458 75.941 1.00 54.00 120 GLU A N 1
ATOM 928 C CA . GLU A 1 120 ? -36.077 26.785 76.567 1.00 54.00 120 GLU A CA 1
ATOM 929 C C . GLU A 1 120 ? -35.811 27.448 77.926 1.00 54.00 120 GLU A C 1
ATOM 931 O O . GLU A 1 120 ? -35.196 26.894 78.842 1.00 54.00 120 GLU A O 1
ATOM 936 N N . ARG A 1 121 ? -36.225 28.710 78.010 1.00 53.28 121 ARG A N 1
ATOM 937 C CA . ARG A 1 121 ? -36.138 29.582 79.175 1.00 53.28 121 ARG A CA 1
ATOM 938 C C . ARG A 1 121 ? -36.976 28.986 80.307 1.00 53.28 121 ARG A C 1
ATOM 940 O O . ARG A 1 121 ? -38.179 29.221 80.380 1.00 53.28 121 ARG A O 1
ATOM 947 N N . ARG A 1 122 ? -36.333 28.239 81.205 1.00 51.25 122 ARG A N 1
ATOM 948 C CA . ARG A 1 122 ? -36.934 27.751 82.451 1.00 51.25 122 ARG A CA 1
ATOM 949 C C . ARG A 1 122 ? -37.322 28.934 83.345 1.00 51.25 122 ARG A C 1
ATOM 951 O O . ARG A 1 122 ? -36.496 29.462 84.083 1.00 51.25 122 ARG A O 1
ATOM 958 N N . ASN A 1 123 ? -38.577 29.362 83.254 1.00 58.66 123 ASN A N 1
ATOM 959 C CA . ASN A 1 123 ? -39.212 30.244 84.226 1.00 58.66 123 ASN A CA 1
ATOM 960 C C . ASN A 1 123 ? -39.951 29.360 85.247 1.00 58.66 123 ASN A C 1
ATOM 962 O O . ASN A 1 123 ? -41.110 29.035 85.022 1.00 58.66 123 ASN A O 1
ATOM 966 N N . ASP A 1 124 ? -39.305 28.997 86.356 1.00 58.22 124 ASP A N 1
ATOM 967 C CA . ASP A 1 124 ? -40.006 28.460 87.532 1.00 58.22 124 ASP A CA 1
ATOM 968 C C . ASP A 1 124 ? -39.948 29.514 88.657 1.00 58.22 124 ASP A C 1
ATOM 970 O O . ASP A 1 124 ? -38.860 29.800 89.168 1.00 58.22 124 ASP A O 1
ATOM 974 N N . PRO A 1 125 ? -41.076 30.149 89.031 1.00 53.50 125 PRO A N 1
ATOM 975 C CA . PRO A 1 125 ? -41.138 31.055 90.169 1.00 53.50 125 PRO A CA 1
ATOM 976 C C . PRO A 1 125 ? -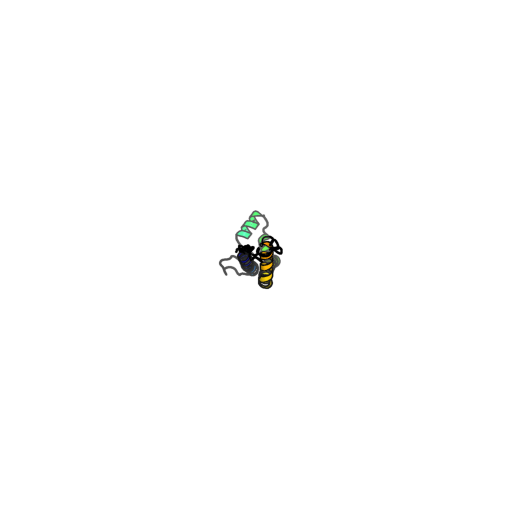41.086 30.286 91.494 1.00 53.50 125 PRO A C 1
ATOM 978 O O . PRO A 1 125 ? -41.723 29.249 91.677 1.00 53.50 125 PRO A O 1
ATOM 981 N N . ALA A 1 126 ? -40.322 30.848 92.429 1.00 54.34 126 ALA A N 1
ATOM 982 C CA . ALA A 1 126 ? -40.185 30.412 93.808 1.00 54.34 126 ALA A CA 1
ATOM 983 C C . ALA A 1 126 ? -41.551 30.170 94.475 1.00 54.34 126 ALA A C 1
ATOM 985 O O . ALA A 1 126 ? -42.333 31.099 94.679 1.00 54.34 126 ALA A O 1
ATOM 986 N N . ASN A 1 127 ? -41.813 28.920 94.857 1.00 50.94 127 ASN A N 1
ATOM 987 C CA . ASN A 1 127 ? -42.922 28.579 95.733 1.00 50.94 127 ASN A CA 1
ATOM 988 C C . ASN A 1 127 ? -42.510 28.870 97.183 1.00 50.94 127 ASN A C 1
ATOM 990 O O . ASN A 1 127 ? -41.812 28.079 97.817 1.00 50.94 127 ASN A O 1
ATOM 994 N N . ASN A 1 128 ? -42.906 30.043 97.673 1.00 54.94 128 ASN A N 1
ATOM 995 C CA . ASN A 1 128 ? -42.858 30.414 99.079 1.00 54.94 128 ASN A CA 1
ATOM 996 C C . ASN A 1 128 ? -44.256 30.164 99.663 1.00 54.94 128 ASN A C 1
ATOM 998 O O . ASN A 1 128 ? -45.156 30.987 99.501 1.00 54.94 128 ASN A O 1
ATOM 1002 N N . ALA A 1 129 ? -44.449 29.007 100.294 1.00 51.53 129 ALA A N 1
ATOM 1003 C CA . ALA A 1 129 ? -45.654 28.683 101.047 1.00 51.53 129 ALA A CA 1
ATOM 1004 C C . ALA A 1 129 ? -45.242 28.372 102.486 1.00 51.53 129 ALA A C 1
ATOM 1006 O O . ALA A 1 129 ? -44.519 27.411 102.746 1.00 51.53 129 ALA A O 1
ATOM 1007 N N . GLY A 1 130 ? -45.660 29.247 103.396 1.00 55.25 130 GLY A N 1
ATOM 1008 C CA . GLY A 1 130 ? -45.316 29.180 104.805 1.00 55.25 130 GLY A CA 1
ATOM 1009 C C . GLY A 1 130 ? -45.944 28.007 105.550 1.00 55.25 130 GLY A C 1
ATOM 1010 O O . GLY A 1 130 ? -47.023 27.521 105.204 1.00 55.25 130 GLY A O 1
ATOM 1011 N N . ARG A 1 131 ? -45.262 27.627 106.627 1.00 43.75 131 ARG A N 1
ATOM 1012 C CA . ARG A 1 131 ? -45.818 27.264 107.930 1.00 43.75 131 ARG A CA 1
ATOM 1013 C C . ARG A 1 131 ? -44.716 27.345 108.974 1.00 43.75 131 ARG A C 1
ATOM 1015 O O . ARG A 1 131 ? -43.585 26.934 108.642 1.00 43.75 131 ARG A O 1
#

Secondary structure (DSSP, 8-state):
--HHHHHHHHHHHHHHHHHHHHHTTT--TTTTSPPPTT--HHHHHHHHHHT-TTHHHHHTSHHHHHHHHHHHHHHHHHHHHHHHHHHHHHHHHHHHHS---------------------------------

Solvent-accessible surface area (backbone atoms only — not comparable to full-atom values): 7821 Å² total; per-residue (Å²): 136,56,70,67,55,55,52,52,51,50,34,52,51,29,40,54,53,11,51,46,36,44,41,51,65,70,50,60,64,56,81,80,77,43,66,33,68,44,59,44,73,65,51,54,51,48,20,64,75,70,69,39,79,59,50,39,60,51,54,52,28,69,65,44,36,48,52,42,22,52,53,8,49,51,31,35,50,53,28,52,51,48,64,76,42,40,71,57,57,54,49,54,52,49,61,71,67,47,69,84,72,72,74,71,85,71,70,69,74,79,79,70,79,77,76,75,78,81,80,76,80,84,83,77,80,86,86,85,77,90,132

Sequence (131 aa):
MSAKLSVIFYIVLCLEIGIVLTLLPWIPQGFLGLSDWGNNYFLLYAARKTGFYGLQSVVASGWVRGAVTGLGILNLGMAFWEIFHFRQTLNALRGNTAPPVVSQKNATPPAKAHHLPDHERRNDPANNAGR

Radius of gyration: 38.22 Å; Cα contacts (8 Å, |Δi|>4): 80; chains: 1; bounding box: 67×40×125 Å

Mean predicted aligned error: 15.86 Å

Foldseek 3Di:
DPPLVVLVVLLVVLLVQLVCLQCVQPDDAPPPVDGHQLDDPVQVVVCVVVVNPCSSVVRNDPVVSVVSNVSSVVSNVVSVVCVVCVVVSVVVVVVVPPDPPPPCPPPPPPPDPPPDPPPDPDDDDDPDDDD

pLDDT: mean 75.67, std 16.81, range [42.03, 96.06]